Protein AF-A0A835QRP7-F1 (afdb_monomer_lite)

Structure (mmCIF, N/CA/C/O backbone):
data_AF-A0A835QRP7-F1
#
_entry.id   AF-A0A835QRP7-F1
#
loop_
_atom_site.group_PDB
_atom_site.id
_atom_site.type_symbol
_atom_site.label_atom_id
_atom_site.label_alt_id
_atom_site.label_comp_id
_atom_site.label_asym_id
_atom_site.label_entity_id
_atom_site.label_seq_id
_atom_site.pdbx_PDB_ins_code
_atom_site.Cartn_x
_atom_site.Cartn_y
_atom_site.Cartn_z
_atom_site.occupancy
_atom_site.B_iso_or_equiv
_atom_site.auth_seq_id
_atom_site.auth_comp_id
_atom_site.auth_asym_id
_atom_site.auth_atom_id
_atom_site.pdbx_PDB_model_num
ATOM 1 N N . MET A 1 1 ? 58.393 -6.989 13.159 1.00 40.25 1 MET A N 1
ATOM 2 C CA . MET A 1 1 ? 57.525 -6.536 12.048 1.00 40.25 1 MET A CA 1
ATOM 3 C C . MET A 1 1 ? 56.118 -7.072 12.282 1.00 40.25 1 MET A C 1
ATOM 5 O O . MET A 1 1 ? 55.754 -8.119 11.762 1.00 40.25 1 MET A O 1
ATOM 9 N N . THR A 1 2 ? 55.361 -6.419 13.159 1.00 35.41 2 THR A N 1
ATOM 10 C CA . THR A 1 2 ? 54.014 -6.829 13.575 1.00 35.41 2 THR A CA 1
ATOM 11 C C . THR A 1 2 ? 52.979 -6.060 12.757 1.00 35.41 2 THR A C 1
ATOM 13 O O . THR A 1 2 ? 52.997 -4.834 12.699 1.00 35.41 2 THR A O 1
ATOM 16 N N . LYS A 1 3 ? 52.132 -6.803 12.041 1.00 42.06 3 LYS A N 1
ATOM 17 C CA . LYS A 1 3 ? 51.133 -6.281 11.104 1.00 42.06 3 LYS A CA 1
ATOM 18 C C . LYS A 1 3 ? 49.988 -5.622 11.878 1.00 42.06 3 LYS A C 1
ATOM 20 O O . LYS A 1 3 ? 49.368 -6.258 12.725 1.00 42.06 3 LYS A O 1
ATOM 25 N N . VAL A 1 4 ? 49.720 -4.356 11.572 1.00 45.53 4 VAL A N 1
ATOM 26 C CA . VAL A 1 4 ? 48.582 -3.582 12.079 1.00 45.53 4 VAL A CA 1
ATOM 27 C C . VAL A 1 4 ? 47.305 -4.101 11.409 1.00 45.53 4 VAL A C 1
ATOM 29 O O . VAL A 1 4 ? 47.135 -3.950 10.202 1.00 45.53 4 VAL A O 1
ATOM 32 N N . PHE A 1 5 ? 46.407 -4.717 12.178 1.00 46.31 5 PHE A N 1
ATOM 33 C CA . PHE A 1 5 ? 45.041 -5.002 11.736 1.00 46.31 5 PHE A CA 1
ATOM 34 C C . PHE A 1 5 ? 44.168 -3.777 12.030 1.00 46.31 5 PHE A C 1
ATOM 36 O O . PHE A 1 5 ? 43.706 -3.589 13.152 1.00 46.31 5 PHE A O 1
ATOM 43 N N . LEU A 1 6 ? 43.954 -2.924 11.026 1.00 44.50 6 LEU A N 1
ATOM 44 C CA . LEU A 1 6 ? 42.917 -1.893 11.074 1.00 44.50 6 LEU A CA 1
ATOM 45 C C . LEU A 1 6 ? 41.579 -2.533 10.681 1.00 44.50 6 LEU A C 1
ATOM 47 O O . LEU A 1 6 ? 41.305 -2.766 9.505 1.00 44.50 6 LEU A O 1
ATOM 51 N N . LEU A 1 7 ? 40.754 -2.837 11.683 1.00 43.31 7 LEU A N 1
ATOM 52 C CA . LEU A 1 7 ? 39.342 -3.172 11.512 1.00 43.31 7 LEU A CA 1
ATOM 53 C C . LEU A 1 7 ? 38.589 -1.919 11.044 1.00 43.31 7 LEU A C 1
ATOM 55 O O . LEU A 1 7 ? 38.228 -1.058 11.843 1.00 43.31 7 LEU A O 1
ATOM 59 N N . ALA A 1 8 ? 38.352 -1.815 9.739 1.00 50.22 8 ALA A N 1
ATOM 60 C CA . ALA A 1 8 ? 37.423 -0.843 9.183 1.00 50.22 8 ALA A CA 1
ATOM 61 C C . ALA A 1 8 ? 35.983 -1.305 9.470 1.00 50.22 8 ALA A C 1
ATOM 63 O O . ALA A 1 8 ? 35.422 -2.122 8.743 1.00 50.22 8 ALA A O 1
ATOM 64 N N . PHE A 1 9 ? 35.379 -0.792 10.544 1.00 51.28 9 PHE A N 1
ATOM 65 C CA . PHE A 1 9 ? 33.935 -0.889 10.767 1.00 51.28 9 PHE A CA 1
ATOM 66 C C . PHE A 1 9 ? 33.222 0.034 9.769 1.00 51.28 9 PHE A C 1
ATOM 68 O O . PHE A 1 9 ? 32.980 1.210 10.032 1.00 51.28 9 PHE A O 1
ATOM 75 N N . PHE A 1 10 ? 32.909 -0.495 8.588 1.00 50.53 10 PHE A N 1
ATOM 76 C CA . PHE A 1 10 ? 32.016 0.163 7.641 1.00 50.53 10 PHE A CA 1
ATOM 77 C C . PHE A 1 10 ? 30.582 -0.010 8.164 1.00 50.53 10 PHE A C 1
ATOM 79 O O . PHE A 1 10 ? 29.939 -1.032 7.928 1.00 50.53 10 PHE A O 1
ATOM 86 N N . LEU A 1 11 ? 30.091 0.960 8.941 1.00 49.03 11 LEU A N 1
ATOM 87 C CA . LEU A 1 11 ? 28.676 1.034 9.304 1.00 49.03 11 LEU A CA 1
ATOM 88 C C . LEU A 1 11 ? 27.874 1.309 8.028 1.00 49.03 11 LEU A C 1
ATOM 90 O O . LEU A 1 11 ? 27.718 2.450 7.598 1.00 49.03 11 LEU A O 1
ATOM 94 N N . LEU A 1 12 ? 27.384 0.236 7.408 1.00 46.72 12 LEU A N 1
ATOM 95 C CA . LEU A 1 12 ? 26.395 0.297 6.344 1.00 46.72 12 LEU A CA 1
ATOM 96 C C . LEU A 1 12 ? 25.092 0.823 6.966 1.00 46.72 12 LEU A C 1
ATOM 98 O O . LEU A 1 12 ? 24.262 0.057 7.453 1.00 46.72 12 LEU A O 1
ATOM 102 N N . PHE A 1 13 ? 24.907 2.143 6.979 1.00 48.72 13 PHE A N 1
ATOM 103 C CA . PHE A 1 13 ? 23.588 2.736 7.179 1.00 48.72 13 PHE A CA 1
ATOM 104 C C . PHE A 1 13 ? 22.767 2.424 5.923 1.00 48.72 13 PHE A C 1
ATOM 106 O O . PHE A 1 13 ? 22.643 3.229 5.001 1.00 48.72 13 PHE A O 1
ATOM 113 N N . VAL A 1 14 ? 22.235 1.201 5.849 1.00 49.66 14 VAL A N 1
ATOM 114 C CA . VAL A 1 14 ? 21.096 0.928 4.980 1.00 49.66 14 VAL A CA 1
ATOM 115 C C . VAL A 1 14 ? 19.993 1.815 5.526 1.00 49.66 14 VAL A C 1
ATOM 117 O O . VAL A 1 14 ? 19.495 1.571 6.622 1.00 49.66 14 VAL A O 1
ATOM 120 N N . ALA A 1 15 ? 19.647 2.873 4.795 1.00 46.75 15 ALA A N 1
ATOM 121 C CA . ALA A 1 15 ? 18.407 3.590 5.019 1.00 46.75 15 ALA A CA 1
ATOM 122 C C . ALA A 1 15 ? 17.277 2.583 4.790 1.00 46.75 15 ALA A C 1
ATOM 124 O O . ALA A 1 15 ? 16.808 2.379 3.669 1.00 46.75 15 ALA A O 1
ATOM 125 N N . THR A 1 16 ? 16.897 1.865 5.843 1.00 48.03 16 THR A N 1
ATOM 126 C CA . THR A 1 16 ? 15.678 1.084 5.838 1.00 48.03 16 THR 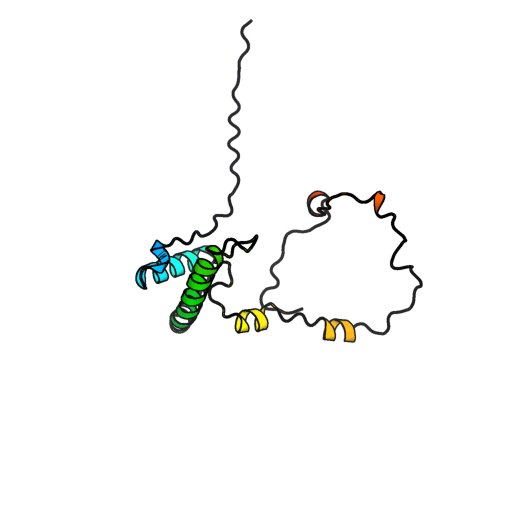A CA 1
ATOM 127 C C . THR A 1 16 ? 14.574 2.113 5.669 1.00 48.03 16 THR A C 1
ATOM 129 O O . THR A 1 16 ? 14.403 3.010 6.491 1.00 48.03 16 THR A O 1
ATOM 132 N N . ALA A 1 17 ? 13.867 2.062 4.540 1.00 54.06 17 ALA A N 1
ATOM 133 C CA . ALA A 1 17 ? 12.604 2.765 4.433 1.00 54.06 17 ALA A CA 1
ATOM 134 C C . ALA A 1 17 ? 11.735 2.206 5.562 1.00 54.06 17 ALA A C 1
ATOM 136 O O . ALA A 1 17 ? 11.300 1.057 5.474 1.00 54.06 17 ALA A O 1
ATOM 137 N N . SER A 1 18 ? 11.600 2.965 6.652 1.00 60.72 18 SER A N 1
ATOM 138 C CA . SER A 1 18 ? 10.930 2.532 7.871 1.00 60.72 18 SER A CA 1
ATOM 139 C C . SER A 1 18 ? 9.511 2.129 7.513 1.00 60.72 18 SER A C 1
ATOM 141 O O . SER A 1 18 ? 8.665 2.977 7.266 1.00 60.72 18 SER A O 1
ATOM 143 N N . ALA A 1 19 ? 9.243 0.833 7.392 1.00 69.44 19 ALA A N 1
ATOM 144 C CA . ALA A 1 19 ? 7.895 0.372 7.134 1.00 69.44 19 ALA A CA 1
ATOM 145 C C . ALA A 1 19 ? 7.092 0.574 8.419 1.00 69.44 19 ALA A C 1
ATOM 147 O O . ALA A 1 19 ? 7.526 0.167 9.494 1.00 69.44 19 ALA A O 1
ATOM 148 N N . LEU A 1 20 ? 5.923 1.204 8.319 1.00 85.00 20 LEU A N 1
ATOM 149 C CA . LEU A 1 20 ? 5.015 1.274 9.453 1.00 85.00 20 LEU A CA 1
ATOM 150 C C . LEU A 1 20 ? 4.551 -0.142 9.811 1.00 85.00 20 LEU A C 1
ATOM 152 O O . LEU A 1 20 ? 3.803 -0.765 9.053 1.00 85.00 20 LEU A O 1
ATOM 156 N N . GLU A 1 21 ? 5.009 -0.640 10.956 1.00 87.50 21 GLU A N 1
ATOM 157 C CA . GLU A 1 21 ? 4.595 -1.935 11.479 1.00 87.50 21 GLU A CA 1
ATOM 158 C C . GLU A 1 21 ? 3.254 -1.825 12.210 1.00 87.50 21 GLU A C 1
ATOM 160 O O . GLU A 1 21 ? 3.037 -0.943 13.052 1.00 87.50 21 GLU A O 1
ATOM 165 N N . MET A 1 22 ? 2.359 -2.745 11.853 1.00 93.25 22 MET A N 1
ATOM 166 C CA . MET A 1 22 ? 1.079 -2.980 12.508 1.00 93.25 22 MET A CA 1
ATOM 167 C C . MET A 1 22 ? 1.193 -4.258 13.332 1.00 93.25 22 MET A C 1
ATOM 169 O O . MET A 1 22 ? 1.573 -5.304 12.804 1.00 93.25 22 MET A O 1
ATOM 173 N N . THR A 1 23 ? 0.840 -4.165 14.606 1.00 92.62 23 THR A N 1
ATOM 174 C CA . THR A 1 23 ? 0.872 -5.276 15.561 1.00 92.62 23 THR A CA 1
ATOM 175 C C . THR A 1 23 ? -0.543 -5.722 15.925 1.00 92.62 23 THR A C 1
ATOM 177 O O . THR A 1 23 ? -1.504 -4.996 15.685 1.00 92.62 23 THR A O 1
ATOM 180 N N . GLU A 1 24 ? -0.690 -6.901 16.531 1.00 93.06 24 GLU A N 1
ATOM 181 C CA . GLU A 1 24 ? -1.990 -7.363 17.050 1.00 93.06 24 GLU A CA 1
ATOM 182 C C . GLU A 1 24 ? -2.574 -6.395 18.084 1.00 93.06 24 GLU A C 1
ATOM 184 O O . GLU A 1 24 ? -3.757 -6.070 18.009 1.00 93.06 24 GLU A O 1
ATOM 189 N N . LYS A 1 25 ? -1.717 -5.829 18.945 1.00 94.62 25 LYS A N 1
ATOM 190 C CA . LYS A 1 25 ? -2.090 -4.816 19.943 1.00 94.62 25 LYS A CA 1
ATOM 191 C C . LYS A 1 25 ? -2.739 -3.582 19.332 1.00 94.62 25 LYS A C 1
ATOM 193 O O . LYS A 1 25 ? -3.583 -2.953 19.955 1.00 94.62 25 LYS A O 1
ATOM 198 N N . ASP A 1 26 ? -2.364 -3.228 18.104 1.00 96.25 26 ASP A N 1
ATOM 199 C CA . ASP A 1 26 ? -2.970 -2.088 17.425 1.00 96.25 26 ASP A CA 1
ATOM 200 C C . ASP A 1 26 ? -4.448 -2.327 17.089 1.00 96.25 26 ASP A C 1
ATOM 202 O O . ASP A 1 26 ? -5.187 -1.358 16.950 1.00 96.25 26 ASP A O 1
ATOM 206 N N . LEU A 1 27 ? -4.894 -3.583 16.981 1.00 96.19 27 LEU A N 1
ATOM 207 C CA . LEU A 1 27 ? -6.239 -3.967 16.536 1.00 96.19 27 LEU A CA 1
ATOM 208 C C . LEU A 1 27 ? -7.208 -4.312 17.681 1.00 96.19 27 LEU A C 1
ATOM 210 O O . LEU A 1 27 ? -8.387 -4.571 17.404 1.00 96.19 27 LEU A O 1
ATOM 214 N N . GLU A 1 28 ? -6.715 -4.331 18.925 1.00 95.12 28 GLU A N 1
ATOM 215 C CA . GLU A 1 28 ? -7.442 -4.764 20.127 1.00 95.12 28 GLU A CA 1
ATOM 216 C C . GLU A 1 28 ? -8.569 -3.803 20.516 1.00 95.12 28 GLU A C 1
ATOM 218 O O . GLU A 1 28 ? -9.679 -4.243 20.813 1.00 95.12 28 GLU A O 1
ATOM 223 N N . THR A 1 29 ? -8.311 -2.494 20.492 1.00 97.31 29 THR A N 1
ATOM 224 C CA . THR A 1 29 ? -9.275 -1.472 20.916 1.00 97.31 29 THR A CA 1
ATOM 225 C C . THR A 1 29 ? -9.455 -0.393 19.855 1.00 97.31 29 THR A C 1
ATOM 227 O O . THR A 1 29 ? -8.676 -0.259 18.908 1.00 97.31 29 THR A O 1
ATOM 230 N N . GLU A 1 30 ? -10.517 0.403 19.985 1.00 95.69 30 GLU A N 1
ATOM 231 C CA . GLU A 1 30 ? -10.717 1.541 19.087 1.00 95.69 30 GLU A CA 1
ATOM 232 C C . GLU A 1 30 ? -9.630 2.615 19.286 1.00 95.69 30 GLU A C 1
ATOM 234 O O . GLU A 1 30 ? -9.135 3.176 18.307 1.00 95.69 30 GLU A O 1
ATOM 239 N N . ASP A 1 31 ? -9.171 2.819 20.524 1.00 96.88 31 ASP A N 1
ATOM 240 C CA . ASP A 1 31 ? -8.104 3.768 20.859 1.00 96.88 31 ASP A CA 1
ATOM 241 C C . ASP A 1 31 ? -6.731 3.342 20.314 1.00 96.88 31 ASP A C 1
ATOM 243 O O . ASP A 1 31 ? -5.951 4.183 19.839 1.00 96.88 31 ASP A O 1
ATOM 247 N N . SER A 1 32 ? -6.425 2.038 20.336 1.00 97.25 32 SER A N 1
ATOM 248 C CA . SER A 1 32 ? -5.200 1.503 19.732 1.00 97.25 32 SER A CA 1
ATOM 249 C C . SER A 1 32 ? -5.236 1.650 18.210 1.00 97.25 32 SER A C 1
ATOM 251 O O . SER A 1 32 ? -4.272 2.143 17.617 1.00 97.25 32 SER A O 1
ATOM 253 N N . LEU A 1 33 ? -6.379 1.348 17.581 1.00 97.00 33 LEU A N 1
ATOM 254 C CA . LEU A 1 33 ? -6.593 1.530 16.142 1.00 97.00 33 LEU A CA 1
ATOM 255 C C . LEU A 1 33 ? -6.475 2.997 15.734 1.00 97.00 33 LEU A C 1
ATOM 257 O O . LEU A 1 33 ? -5.862 3.322 14.714 1.00 97.00 33 LEU A O 1
ATOM 261 N N . TRP A 1 34 ? -7.028 3.902 16.538 1.00 96.00 34 TRP A N 1
ATOM 262 C CA . TRP A 1 34 ? -6.899 5.337 16.321 1.00 96.00 34 TRP A CA 1
ATOM 263 C C . TRP A 1 34 ? -5.442 5.796 16.436 1.00 96.00 34 TRP A C 1
ATOM 265 O O . TRP A 1 34 ? -4.966 6.618 15.648 1.00 96.00 34 TRP A O 1
ATOM 275 N N . SER A 1 35 ? -4.690 5.232 17.380 1.00 96.31 35 SER A N 1
ATOM 276 C CA . SER A 1 35 ? -3.260 5.505 17.532 1.00 96.31 35 SER A CA 1
ATOM 277 C C . SER A 1 35 ? -2.447 4.996 16.339 1.00 96.31 35 SER A C 1
ATOM 279 O O . SER A 1 35 ? -1.606 5.736 15.820 1.00 96.31 35 SER A O 1
ATOM 281 N N . LEU A 1 36 ? -2.747 3.797 15.831 1.00 96.81 36 LEU A N 1
ATOM 282 C CA . LEU A 1 36 ? -2.196 3.277 14.577 1.00 96.81 36 LEU A CA 1
ATOM 283 C C . LEU A 1 36 ? -2.527 4.197 13.393 1.00 96.81 36 LEU A C 1
ATOM 285 O O . LEU A 1 36 ? -1.637 4.524 12.608 1.00 96.81 36 LEU A O 1
ATOM 289 N N . TYR A 1 37 ? -3.769 4.672 13.288 1.00 95.75 37 TYR A N 1
ATOM 290 C CA . TYR A 1 37 ? -4.186 5.594 12.232 1.00 95.75 37 TYR A CA 1
ATOM 291 C C . TYR A 1 37 ? -3.417 6.920 12.286 1.00 95.75 37 TYR A C 1
ATOM 293 O O . TYR A 1 37 ? -2.938 7.401 11.258 1.00 95.75 37 TYR A O 1
ATOM 301 N N . LYS A 1 38 ? -3.206 7.493 13.479 1.00 94.12 38 LYS A N 1
ATOM 302 C CA . LYS A 1 38 ? -2.367 8.693 13.654 1.00 94.12 38 LYS A CA 1
ATOM 303 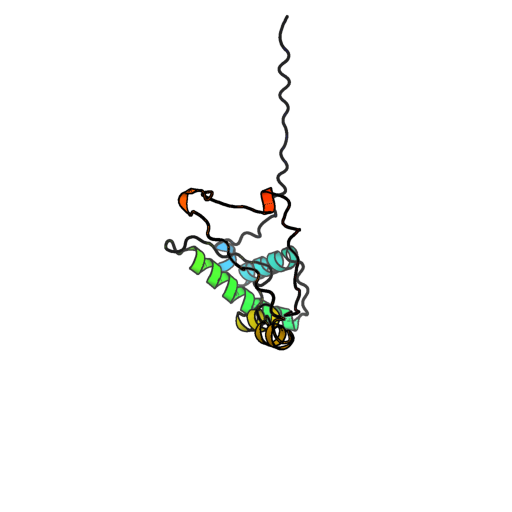C C . LYS A 1 38 ? -0.922 8.451 13.206 1.00 94.12 38 LYS A C 1
ATOM 305 O O . LYS A 1 38 ? -0.380 9.278 12.469 1.00 94.12 38 LYS A O 1
ATOM 310 N N . ARG A 1 39 ? -0.318 7.315 13.589 1.00 95.06 39 ARG A N 1
ATOM 311 C CA . ARG A 1 39 ? 1.031 6.926 13.130 1.00 95.06 39 ARG A CA 1
ATOM 312 C C . ARG A 1 39 ? 1.077 6.798 11.607 1.00 95.06 39 ARG A C 1
ATOM 314 O O . ARG A 1 39 ? 1.968 7.357 10.975 1.00 95.06 39 ARG A O 1
ATOM 321 N N . TRP A 1 40 ? 0.087 6.131 11.016 1.00 95.81 40 TRP A N 1
ATOM 322 C CA . TRP A 1 40 ? -0.025 5.952 9.568 1.00 95.81 40 TRP A CA 1
ATOM 323 C C . TRP A 1 40 ? -0.142 7.282 8.821 1.00 95.81 40 TRP A C 1
ATOM 325 O O . TRP A 1 40 ? 0.595 7.513 7.863 1.00 95.81 40 TRP A O 1
ATOM 335 N N . ARG A 1 41 ? -0.993 8.196 9.295 1.00 92.94 41 ARG A N 1
ATOM 336 C CA . ARG A 1 41 ? -1.147 9.525 8.692 1.00 92.94 41 ARG A CA 1
ATOM 337 C C . ARG A 1 41 ? 0.133 10.345 8.752 1.00 92.94 41 ARG A C 1
ATOM 339 O O . ARG A 1 41 ? 0.451 11.023 7.781 1.00 92.94 41 ARG A O 1
ATOM 346 N N . SER A 1 42 ? 0.855 10.278 9.870 1.00 92.56 42 SER A N 1
ATOM 347 C CA . SER A 1 42 ? 2.146 10.955 10.006 1.00 92.56 42 SER A CA 1
ATOM 348 C C . SER A 1 42 ? 3.195 10.353 9.075 1.00 92.56 42 SER A C 1
ATOM 350 O O . SER A 1 42 ? 3.953 11.095 8.465 1.00 92.56 42 SER A O 1
ATOM 352 N N . HIS A 1 43 ? 3.224 9.026 8.945 1.00 92.62 43 HIS A N 1
ATOM 353 C CA . HIS A 1 43 ? 4.178 8.317 8.097 1.00 92.62 43 HIS A CA 1
ATOM 354 C C . HIS A 1 43 ? 3.968 8.593 6.597 1.00 92.62 43 HIS A C 1
ATOM 356 O O . HIS A 1 43 ? 4.933 8.718 5.851 1.00 92.62 43 HIS A O 1
ATOM 362 N N . HIS A 1 44 ? 2.714 8.690 6.143 1.00 90.62 44 HIS A N 1
ATOM 363 C CA . HIS A 1 44 ? 2.375 8.931 4.730 1.00 90.62 44 HIS A CA 1
ATOM 364 C C . HIS A 1 44 ? 2.016 10.393 4.418 1.00 90.62 44 HIS A C 1
ATOM 366 O O . HIS A 1 44 ? 1.533 10.679 3.325 1.00 90.62 44 HIS A O 1
ATOM 372 N N . THR A 1 45 ? 2.229 11.316 5.362 1.00 89.50 45 THR A N 1
ATOM 373 C CA . THR A 1 45 ? 1.954 12.761 5.216 1.00 89.50 45 THR A CA 1
ATOM 374 C C . THR A 1 45 ? 0.510 13.060 4.772 1.00 89.50 45 THR A C 1
ATOM 376 O O . THR A 1 45 ? 0.248 13.886 3.899 1.00 89.50 45 THR A O 1
ATOM 379 N N . VAL A 1 46 ? -0.465 12.373 5.375 1.00 84.38 46 VAL A N 1
ATOM 380 C CA . VAL A 1 46 ? -1.889 12.467 5.011 1.00 84.38 46 VAL A CA 1
ATOM 381 C C . VAL A 1 46 ? -2.606 13.539 5.845 1.00 84.38 46 VAL A C 1
ATOM 383 O O . VAL A 1 46 ? -2.948 13.333 7.021 1.00 84.38 46 VAL A O 1
ATOM 386 N N . SER A 1 47 ? -2.894 14.686 5.220 1.00 80.62 47 SER A N 1
ATOM 387 C CA . SER A 1 47 ? -3.724 15.759 5.791 1.00 80.62 47 SER A CA 1
ATOM 388 C C . SER A 1 47 ? -5.188 15.625 5.357 1.00 80.62 47 SER A C 1
ATOM 390 O O . SER A 1 47 ? -5.461 15.355 4.190 1.00 80.62 47 SER A O 1
ATOM 392 N N . ARG A 1 48 ? -6.128 15.768 6.302 1.00 80.06 48 ARG A N 1
ATOM 393 C CA . ARG A 1 48 ? -7.585 15.637 6.102 1.00 80.06 48 ARG A CA 1
ATOM 394 C C . ARG A 1 48 ? -8.324 16.575 7.062 1.00 80.06 48 ARG A C 1
ATOM 396 O O . ARG A 1 48 ? -7.850 16.762 8.189 1.00 80.06 48 ARG A O 1
ATOM 403 N N . ASP A 1 49 ? -9.491 17.064 6.657 1.00 79.25 49 ASP A N 1
ATOM 404 C CA . ASP A 1 49 ? -10.400 17.857 7.498 1.00 79.25 49 ASP A CA 1
ATOM 405 C C . ASP A 1 49 ? -11.079 17.003 8.579 1.00 79.25 49 ASP A C 1
ATOM 407 O O . ASP A 1 49 ? -11.088 15.775 8.492 1.00 79.25 49 ASP A O 1
ATOM 411 N N . LEU A 1 50 ? -11.612 17.630 9.636 1.00 73.62 50 LEU A N 1
ATOM 412 C CA . LEU A 1 50 ? -12.154 16.915 10.804 1.00 73.62 50 LEU A CA 1
ATOM 413 C C . LEU A 1 50 ? -13.281 15.936 10.442 1.00 73.62 50 LEU A C 1
ATOM 4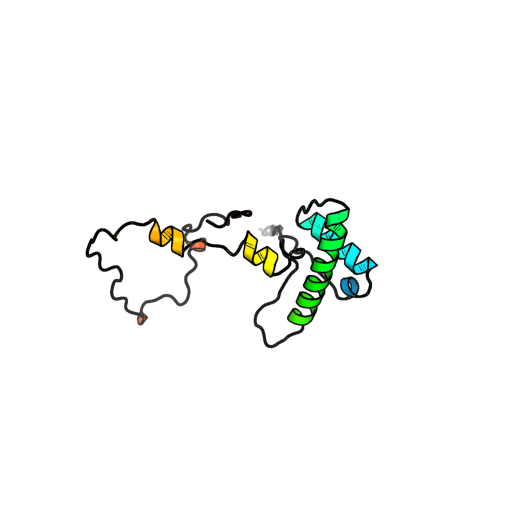15 O O . LEU A 1 50 ? -13.211 14.777 10.850 1.00 73.62 50 LEU A O 1
ATOM 419 N N . ASP A 1 51 ? -14.240 16.352 9.618 1.00 76.06 51 ASP A N 1
ATOM 420 C CA . ASP A 1 51 ? -15.369 15.499 9.218 1.00 76.06 51 ASP A CA 1
ATOM 421 C C . ASP A 1 51 ? -14.937 14.347 8.296 1.00 76.06 51 ASP A C 1
ATOM 423 O O . ASP A 1 51 ? -15.438 13.222 8.389 1.00 76.06 51 ASP A O 1
ATOM 427 N N . GLU A 1 52 ? -13.941 14.589 7.440 1.00 84.56 52 GLU A N 1
ATOM 428 C CA . GLU A 1 52 ? -13.330 13.555 6.602 1.00 84.56 52 GLU A CA 1
ATOM 429 C C . GLU A 1 52 ? -12.554 12.534 7.446 1.00 84.56 52 GLU A C 1
ATOM 431 O O . GLU A 1 52 ? -12.543 11.346 7.118 1.00 84.56 52 GLU A O 1
ATOM 436 N N . LYS A 1 53 ? -11.932 12.948 8.563 1.00 83.25 53 LYS A N 1
ATOM 437 C CA . LYS A 1 53 ? -11.117 12.045 9.396 1.00 83.25 53 LYS A CA 1
ATOM 438 C C . LYS A 1 53 ? -11.912 10.855 9.910 1.00 83.25 53 LYS A C 1
ATOM 440 O O . LYS A 1 53 ? -11.368 9.755 9.870 1.00 83.25 53 LYS A O 1
ATOM 445 N N . GLN A 1 54 ? -13.149 11.050 10.369 1.00 87.44 54 GLN A N 1
ATOM 446 C CA . GLN A 1 54 ? -13.938 9.951 10.932 1.00 87.44 54 GLN A CA 1
ATOM 447 C C . GLN A 1 54 ? -14.337 8.937 9.854 1.00 87.44 54 GLN A C 1
ATOM 449 O O . GLN A 1 54 ? -14.189 7.730 10.048 1.00 87.44 54 GLN A O 1
ATOM 454 N N . LYS A 1 55 ? -14.776 9.416 8.682 1.00 90.81 55 LYS A N 1
ATOM 455 C CA . LYS A 1 55 ? -15.105 8.548 7.538 1.00 90.81 55 LYS A CA 1
ATOM 456 C C . LYS A 1 55 ? -13.884 7.747 7.085 1.00 90.81 55 LYS A C 1
ATOM 458 O O . LYS A 1 55 ? -13.958 6.528 6.945 1.00 90.81 55 LYS A O 1
ATOM 463 N N . ARG A 1 56 ? -12.743 8.422 6.919 1.00 95.00 56 ARG A N 1
ATOM 464 C CA . ARG A 1 56 ? -11.466 7.807 6.523 1.00 95.00 56 ARG A CA 1
ATOM 465 C C . ARG A 1 56 ? -10.951 6.822 7.564 1.00 95.00 56 ARG A C 1
ATOM 467 O O . ARG A 1 56 ? -10.407 5.785 7.199 1.00 95.00 56 ARG A O 1
ATOM 474 N N . PHE A 1 57 ? -11.170 7.102 8.846 1.00 95.69 57 PHE A N 1
ATOM 475 C CA . PHE A 1 57 ? -10.815 6.184 9.919 1.00 95.69 57 PHE A CA 1
ATOM 476 C C . PHE A 1 57 ? -11.615 4.884 9.857 1.00 95.69 57 PHE A C 1
ATOM 478 O O . PHE A 1 57 ? -11.024 3.823 10.010 1.00 95.69 57 PHE A O 1
ATOM 485 N N . ASN A 1 58 ? -12.917 4.930 9.561 1.00 95.69 58 ASN A N 1
ATOM 486 C CA . ASN A 1 58 ? -13.710 3.708 9.395 1.00 95.69 58 ASN A CA 1
ATOM 487 C C . ASN A 1 58 ? -13.165 2.829 8.258 1.00 95.69 58 ASN A C 1
ATOM 489 O O . ASN A 1 58 ? -12.895 1.652 8.474 1.00 95.69 58 ASN A O 1
ATOM 493 N N . VAL A 1 59 ? -12.882 3.423 7.096 1.00 97.25 59 VAL A N 1
ATOM 494 C CA . VAL A 1 59 ? -12.264 2.709 5.964 1.00 97.25 59 VAL A CA 1
ATOM 495 C C . VAL A 1 59 ? -10.889 2.144 6.338 1.00 97.25 59 VAL A C 1
ATOM 497 O O . VAL A 1 59 ? -10.559 1.006 6.007 1.00 97.25 59 VAL A O 1
ATOM 500 N N . PHE A 1 60 ? -10.086 2.923 7.064 1.00 97.38 60 PHE A N 1
ATOM 501 C CA . PHE A 1 60 ? -8.785 2.485 7.554 1.00 97.38 60 PHE A CA 1
ATOM 502 C C . PHE A 1 60 ? -8.888 1.293 8.512 1.00 97.38 60 PHE A C 1
ATOM 504 O O . PHE A 1 60 ? -8.101 0.356 8.383 1.00 97.38 60 PHE A O 1
ATOM 511 N N . LYS A 1 61 ? -9.857 1.293 9.441 1.00 97.38 61 LYS A N 1
ATOM 512 C CA . LYS A 1 61 ? -10.114 0.166 10.353 1.00 97.38 61 LYS A CA 1
ATOM 513 C C . LYS A 1 61 ? -10.396 -1.111 9.563 1.00 97.38 61 LYS A C 1
ATOM 515 O O . LYS A 1 61 ? -9.766 -2.137 9.825 1.00 97.38 61 LYS A O 1
ATOM 520 N N . ASP A 1 62 ? -11.285 -1.029 8.577 1.00 97.56 62 ASP A N 1
ATOM 521 C CA . ASP A 1 62 ? -11.663 -2.173 7.744 1.00 97.56 62 ASP A CA 1
ATOM 522 C C . ASP A 1 62 ? -10.456 -2.721 6.972 1.00 97.56 62 ASP A C 1
ATOM 524 O O . ASP A 1 62 ? -10.180 -3.923 7.000 1.00 97.56 62 ASP A O 1
ATOM 528 N N . ASN A 1 63 ? -9.665 -1.836 6.361 1.00 98.12 63 ASN A N 1
ATOM 529 C CA . ASN A 1 63 ? -8.449 -2.216 5.647 1.00 98.12 63 ASN A CA 1
ATOM 530 C C . ASN A 1 63 ? -7.378 -2.813 6.577 1.00 98.12 63 ASN A C 1
ATOM 532 O O . ASN A 1 63 ? -6.731 -3.793 6.208 1.00 98.12 63 ASN A O 1
ATOM 536 N N . ALA A 1 64 ? -7.187 -2.268 7.782 1.00 97.69 64 ALA A N 1
ATOM 537 C CA . ALA A 1 64 ? -6.226 -2.784 8.757 1.00 97.69 64 ALA A CA 1
ATOM 538 C C . ALA A 1 64 ? -6.591 -4.204 9.215 1.00 97.69 64 ALA A C 1
ATOM 540 O O . ALA A 1 64 ? -5.736 -5.094 9.210 1.00 97.69 64 ALA A O 1
ATOM 541 N N . ARG A 1 65 ? -7.872 -4.446 9.525 1.00 97.38 65 ARG A N 1
ATOM 542 C CA . ARG A 1 65 ? -8.370 -5.786 9.870 1.00 97.38 65 ARG A CA 1
ATOM 543 C C . ARG A 1 65 ? -8.246 -6.752 8.693 1.00 97.38 65 ARG A C 1
ATOM 545 O O . ARG A 1 65 ? -7.744 -7.857 8.875 1.00 97.38 65 ARG A O 1
ATOM 552 N N . TYR A 1 66 ? -8.607 -6.323 7.482 1.00 97.50 66 TYR A N 1
ATOM 553 C CA . TYR A 1 66 ? -8.439 -7.133 6.274 1.00 97.50 66 TYR A CA 1
ATOM 554 C C . TYR A 1 66 ? -6.979 -7.550 6.053 1.00 97.50 66 TYR A C 1
ATOM 556 O O . TYR A 1 66 ? -6.700 -8.722 5.813 1.00 97.50 66 TYR A O 1
ATOM 564 N N . ILE A 1 67 ? -6.034 -6.613 6.176 1.00 96.94 67 ILE A N 1
ATOM 565 C CA . ILE A 1 67 ? -4.597 -6.892 6.042 1.00 96.94 67 ILE A CA 1
ATOM 566 C C . ILE A 1 67 ? -4.133 -7.894 7.100 1.00 96.94 67 ILE A C 1
ATOM 568 O O . ILE A 1 67 ? -3.368 -8.805 6.783 1.00 96.94 67 ILE A O 1
ATOM 572 N N . HIS A 1 68 ? -4.579 -7.728 8.344 1.00 95.88 68 HIS A N 1
ATOM 573 C CA . HIS A 1 68 ? -4.217 -8.619 9.438 1.00 95.88 68 HIS A CA 1
ATOM 574 C C . HIS A 1 68 ? -4.678 -10.055 9.182 1.00 95.88 68 HIS A C 1
ATOM 576 O O . HIS A 1 68 ? -3.855 -10.969 9.215 1.00 95.88 68 HIS A O 1
ATOM 582 N N . GLU A 1 69 ? -5.954 -10.246 8.845 1.00 95.94 69 GLU A N 1
ATOM 583 C CA . GLU A 1 69 ? -6.504 -11.570 8.543 1.00 95.94 69 GLU A CA 1
ATOM 584 C C . GLU A 1 69 ? -5.884 -12.175 7.281 1.00 95.94 69 GLU A C 1
ATOM 586 O O . GLU A 1 69 ? -5.511 -13.349 7.267 1.00 95.94 69 GLU A O 1
ATOM 591 N N . PHE A 1 70 ? -5.678 -11.369 6.235 1.00 96.25 70 PHE A N 1
ATOM 592 C CA . PHE A 1 70 ? -5.020 -11.830 5.017 1.00 96.25 70 PHE A CA 1
ATOM 593 C C . PHE A 1 70 ? -3.606 -12.349 5.303 1.00 96.25 70 PHE A C 1
ATOM 595 O O . PHE A 1 70 ? -3.216 -13.384 4.776 1.00 96.25 70 PHE A O 1
ATOM 602 N N . ASN A 1 71 ? -2.842 -11.676 6.163 1.00 95.12 71 ASN A N 1
ATOM 603 C CA . ASN A 1 71 ? -1.459 -12.049 6.461 1.00 95.12 71 ASN A CA 1
ATOM 604 C C . ASN A 1 71 ? -1.313 -13.281 7.373 1.00 95.12 71 ASN A C 1
ATOM 606 O O . ASN A 1 71 ? -0.202 -13.799 7.492 1.00 95.12 71 ASN A O 1
ATOM 610 N N . LYS A 1 72 ? -2.395 -13.765 8.001 1.00 94.75 72 LYS A N 1
ATOM 611 C CA . LYS A 1 72 ? -2.406 -15.045 8.738 1.00 94.75 72 LYS A CA 1
ATOM 612 C C . LYS A 1 72 ? -2.424 -16.257 7.806 1.00 94.75 72 LYS A C 1
ATOM 614 O O . LYS A 1 72 ? -2.078 -17.367 8.215 1.00 94.75 72 LYS A O 1
ATOM 619 N N . ARG A 1 73 ? -2.831 -16.055 6.553 1.00 95.50 73 ARG A N 1
ATOM 620 C CA . ARG A 1 73 ? -2.897 -17.095 5.531 1.00 95.50 73 ARG A CA 1
ATOM 621 C C . ARG A 1 73 ? -1.503 -17.600 5.167 1.00 95.50 73 ARG A C 1
ATOM 623 O O . ARG A 1 73 ? -0.587 -16.814 4.943 1.00 95.50 73 ARG A O 1
ATOM 630 N N . LYS A 1 74 ? -1.354 -18.924 5.074 1.00 93.44 74 LYS A N 1
ATOM 631 C CA . LYS A 1 74 ? -0.100 -19.591 4.671 1.00 93.44 74 LYS A CA 1
ATOM 632 C C . LYS A 1 74 ? -0.087 -20.017 3.199 1.00 93.44 74 LYS A C 1
ATOM 634 O O . LYS A 1 74 ? 0.950 -20.440 2.705 1.00 93.44 74 LYS A O 1
ATOM 639 N N . ASP A 1 75 ? -1.221 -19.913 2.510 1.00 95.69 75 ASP A N 1
ATOM 640 C CA . ASP A 1 75 ? -1.423 -20.349 1.122 1.00 95.69 75 ASP A CA 1
ATOM 641 C C . ASP A 1 75 ? -1.075 -19.273 0.078 1.00 95.69 75 ASP A C 1
ATOM 643 O O . ASP A 1 75 ? -1.124 -19.529 -1.122 1.00 95.69 75 ASP A O 1
ATOM 647 N N . VAL A 1 76 ? -0.705 -18.068 0.520 1.00 94.88 76 VAL A N 1
ATOM 648 C CA . VAL A 1 76 ? -0.377 -16.933 -0.350 1.00 94.88 76 VAL A CA 1
ATOM 649 C C . VAL A 1 76 ? 1.108 -16.566 -0.232 1.00 94.88 76 VAL A C 1
ATOM 651 O O . VAL A 1 76 ? 1.606 -16.370 0.876 1.00 94.88 76 VAL A O 1
ATOM 654 N N . PRO A 1 77 ? 1.848 -16.417 -1.350 1.00 95.88 77 PRO A N 1
ATOM 655 C CA . PRO A 1 77 ? 3.287 -16.137 -1.323 1.00 95.88 77 PRO A CA 1
ATOM 656 C C . PRO A 1 77 ? 3.609 -14.647 -1.095 1.00 95.88 77 PRO A C 1
ATOM 658 O O . PRO A 1 77 ? 4.722 -14.202 -1.369 1.00 95.88 77 PRO A O 1
ATOM 661 N N . TYR A 1 78 ? 2.639 -13.846 -0.643 1.00 94.75 78 TYR A N 1
ATOM 662 C CA . TYR A 1 78 ? 2.802 -12.411 -0.424 1.00 94.75 78 TYR A CA 1
ATOM 663 C C . TYR A 1 78 ? 2.042 -11.937 0.812 1.00 94.75 78 TYR A C 1
ATOM 665 O O . TYR A 1 78 ? 1.085 -12.562 1.261 1.00 94.75 78 TYR A O 1
ATOM 673 N N . LYS A 1 79 ? 2.469 -10.785 1.334 1.00 94.75 79 LYS A N 1
ATOM 674 C CA . LYS A 1 79 ? 1.833 -10.101 2.459 1.00 94.75 79 LYS A CA 1
ATOM 675 C C . LYS A 1 79 ? 1.323 -8.735 2.030 1.00 94.75 79 LYS A C 1
ATOM 677 O O . LYS A 1 79 ? 1.919 -8.071 1.179 1.00 94.75 79 LYS A O 1
ATOM 682 N N . LEU A 1 80 ? 0.237 -8.302 2.649 1.00 95.19 80 LEU A N 1
ATOM 683 C CA . LEU A 1 80 ? -0.280 -6.946 2.534 1.00 95.19 80 LEU A CA 1
ATOM 684 C C . LEU A 1 80 ? 0.295 -6.056 3.640 1.00 95.19 80 LEU A C 1
ATOM 686 O O . LEU A 1 80 ? 0.744 -6.532 4.682 1.00 95.19 80 LEU A O 1
ATOM 690 N N . ARG A 1 81 ? 0.277 -4.742 3.412 1.00 94.50 81 ARG A N 1
ATOM 691 C CA . ARG A 1 81 ? 0.746 -3.730 4.368 1.00 94.50 81 ARG A CA 1
ATOM 692 C C . ARG A 1 81 ? -0.085 -2.458 4.267 1.00 94.50 81 ARG A C 1
ATOM 694 O O . ARG A 1 81 ? -0.651 -2.182 3.208 1.00 94.50 81 ARG A O 1
ATOM 701 N N . LEU A 1 82 ? -0.066 -1.648 5.324 1.00 96.12 82 LEU A N 1
ATOM 702 C CA . LEU A 1 82 ? -0.677 -0.316 5.362 1.00 96.12 82 LEU A CA 1
ATOM 703 C C . LEU A 1 82 ? 0.127 0.682 4.511 1.00 96.12 82 LEU A C 1
ATOM 705 O O . LEU A 1 82 ? 0.948 1.460 5.001 1.00 96.12 82 LEU A O 1
ATOM 709 N N . ASN A 1 83 ? -0.081 0.622 3.198 1.00 94.12 83 ASN A N 1
ATOM 710 C CA . ASN A 1 83 ? 0.523 1.538 2.232 1.00 94.12 83 ASN A CA 1
ATOM 711 C C . ASN A 1 83 ? -0.222 2.894 2.196 1.00 94.12 83 ASN A C 1
ATOM 713 O O . ASN A 1 83 ? -1.132 3.130 2.990 1.00 94.12 83 ASN A O 1
ATOM 717 N N . LYS A 1 84 ? 0.153 3.782 1.263 1.00 92.38 84 LYS A N 1
ATOM 718 C CA . LYS A 1 84 ? -0.432 5.130 1.117 1.00 92.38 84 LYS A CA 1
ATOM 719 C C . LYS A 1 84 ? -1.936 5.160 0.793 1.00 92.38 84 LYS A C 1
ATOM 721 O O . LYS A 1 84 ? -2.529 6.227 0.815 1.00 92.38 84 LYS A O 1
ATOM 726 N N . PHE A 1 85 ? -2.543 4.012 0.493 1.00 94.19 85 PHE A N 1
ATOM 727 C CA . PHE A 1 85 ? -3.955 3.869 0.129 1.00 94.19 85 PHE A CA 1
ATOM 728 C C . PHE A 1 85 ? -4.807 3.251 1.247 1.00 94.19 85 PHE A C 1
ATOM 730 O O . PHE A 1 85 ? -5.954 2.887 1.007 1.00 94.19 85 PHE A O 1
ATOM 737 N N . ALA A 1 86 ? -4.264 3.084 2.458 1.00 95.81 86 ALA A N 1
ATOM 738 C CA . ALA A 1 86 ? -4.955 2.370 3.530 1.00 95.81 86 ALA A CA 1
ATOM 739 C C . ALA A 1 86 ? -6.249 3.051 4.020 1.00 95.81 86 ALA A C 1
ATOM 741 O O . ALA A 1 86 ? -7.063 2.379 4.642 1.00 95.81 86 ALA A O 1
ATOM 742 N N . ASP A 1 87 ? -6.476 4.337 3.735 1.00 95.50 87 ASP A N 1
ATOM 743 C CA . ASP A 1 87 ? -7.717 5.065 4.056 1.00 95.50 87 ASP A CA 1
ATOM 744 C C . ASP A 1 87 ? -8.701 5.174 2.870 1.00 95.50 87 ASP A C 1
ATOM 746 O O . ASP A 1 87 ? -9.660 5.953 2.914 1.00 95.50 87 ASP A O 1
ATOM 750 N N . MET A 1 88 ? -8.462 4.411 1.798 1.00 95.00 88 MET A N 1
ATOM 751 C CA . MET A 1 88 ? -9.307 4.373 0.607 1.00 95.00 88 MET A CA 1
ATOM 752 C C . MET A 1 88 ? -10.059 3.052 0.500 1.00 95.00 88 MET A C 1
ATOM 754 O O . MET A 1 88 ? -9.511 1.970 0.724 1.00 95.00 88 MET A O 1
ATOM 758 N N . THR A 1 89 ? -11.318 3.134 0.086 1.00 95.56 89 THR A N 1
ATOM 759 C CA . THR A 1 89 ? -12.074 1.956 -0.335 1.00 95.56 89 THR A CA 1
ATOM 760 C C . THR A 1 89 ? -11.542 1.448 -1.675 1.00 95.56 89 THR A C 1
ATOM 762 O O . THR A 1 89 ? -10.936 2.188 -2.458 1.00 95.56 89 THR A O 1
ATOM 765 N N . ASN A 1 90 ? -11.810 0.180 -1.999 1.00 94.19 90 ASN A N 1
ATOM 766 C CA . ASN A 1 90 ? -11.414 -0.370 -3.297 1.00 94.19 90 ASN A CA 1
ATOM 767 C C . ASN A 1 90 ? -12.050 0.399 -4.472 1.00 94.19 90 ASN A C 1
ATOM 769 O O . ASN A 1 90 ? -11.398 0.615 -5.491 1.00 94.19 90 ASN A O 1
ATOM 773 N N . GLN A 1 91 ? -13.299 0.848 -4.316 1.00 92.62 91 GLN A N 1
ATOM 774 C CA . GLN A 1 91 ? -14.003 1.631 -5.332 1.00 92.62 91 GLN A CA 1
ATOM 775 C C . GLN A 1 91 ? -13.333 2.992 -5.561 1.00 92.62 91 GLN A C 1
ATOM 777 O O . GLN A 1 91 ? -13.042 3.336 -6.706 1.00 92.62 91 GLN A O 1
ATOM 782 N N . GLU A 1 92 ? -13.009 3.722 -4.489 1.00 91.62 92 GLU A N 1
ATOM 783 C CA . GLU A 1 92 ? -12.274 4.992 -4.577 1.00 91.62 92 GLU A CA 1
ATOM 784 C C . GLU A 1 92 ? -10.893 4.801 -5.211 1.00 91.62 92 GLU A C 1
ATOM 786 O O . GLU A 1 92 ? -10.506 5.560 -6.102 1.00 91.62 92 GLU A O 1
ATOM 791 N N . PHE A 1 93 ? -10.158 3.762 -4.795 1.00 91.62 93 PHE A N 1
ATOM 792 C CA . PHE A 1 93 ? -8.849 3.449 -5.365 1.00 91.62 93 PHE A CA 1
ATOM 793 C C . PHE A 1 93 ? -8.952 3.204 -6.873 1.00 91.62 93 PHE A C 1
ATOM 795 O O . PHE A 1 93 ? -8.175 3.754 -7.654 1.00 91.62 93 PHE A O 1
ATOM 802 N N . ARG A 1 94 ? -9.938 2.411 -7.306 1.00 89.00 94 ARG A N 1
ATOM 803 C CA . ARG A 1 94 ? -1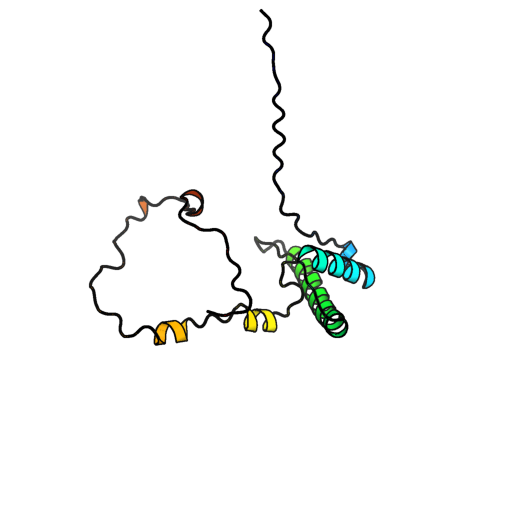0.134 2.106 -8.726 1.00 89.00 94 ARG A CA 1
ATOM 804 C C . ARG A 1 94 ? -10.496 3.342 -9.539 1.00 89.00 94 ARG A C 1
ATOM 806 O O . ARG A 1 94 ? -9.937 3.519 -10.619 1.00 89.00 94 ARG A O 1
ATOM 813 N N . ALA A 1 95 ? -11.386 4.182 -9.018 1.00 86.75 95 ALA A N 1
ATOM 814 C CA . ALA A 1 95 ? -11.813 5.406 -9.683 1.00 86.75 95 ALA A CA 1
ATOM 815 C C . ALA A 1 95 ? -10.651 6.394 -9.888 1.00 86.75 95 ALA A C 1
ATOM 817 O O . ALA A 1 95 ? -10.536 6.978 -10.962 1.00 86.75 95 ALA A O 1
ATOM 818 N N . ALA A 1 96 ? -9.769 6.545 -8.893 1.00 84.94 96 ALA A N 1
ATOM 819 C CA . ALA A 1 96 ? -8.681 7.523 -8.936 1.00 84.94 96 ALA A CA 1
ATOM 820 C C . ALA A 1 96 ? -7.378 7.001 -9.575 1.00 84.94 96 ALA A C 1
ATOM 822 O O . ALA A 1 96 ? -6.679 7.764 -10.240 1.00 84.94 96 ALA A O 1
ATOM 823 N N . TYR A 1 97 ? -7.038 5.719 -9.385 1.00 84.88 97 TYR A N 1
ATOM 824 C CA . TYR A 1 97 ? -5.710 5.181 -9.727 1.00 84.88 97 TYR A CA 1
ATOM 825 C C . TYR A 1 97 ? -5.724 4.059 -10.772 1.00 84.88 97 TYR A C 1
ATOM 827 O O . TYR A 1 97 ? -4.712 3.857 -11.443 1.00 84.88 97 TYR A O 1
ATOM 835 N N . ALA A 1 98 ? -6.841 3.341 -10.948 1.00 82.31 98 ALA A N 1
ATOM 836 C CA . ALA A 1 98 ? -6.920 2.198 -11.872 1.00 82.31 98 ALA A CA 1
ATOM 837 C C . ALA A 1 98 ? -7.581 2.525 -13.227 1.00 82.31 98 ALA A C 1
ATOM 839 O O . ALA A 1 98 ? -7.702 1.650 -14.086 1.00 82.31 98 ALA A O 1
ATOM 840 N N . GLY A 1 99 ? -8.007 3.770 -13.442 1.00 70.50 99 GLY A N 1
ATOM 841 C CA . GLY A 1 99 ? -8.632 4.222 -14.684 1.00 70.50 99 GLY A CA 1
ATOM 842 C C . GLY A 1 99 ? -7.622 4.561 -15.780 1.00 70.50 99 GLY A C 1
ATOM 843 O O . GLY A 1 99 ? -7.519 5.723 -16.159 1.00 70.50 99 GLY A O 1
ATOM 844 N N . SER A 1 100 ? -6.872 3.589 -16.310 1.00 65.19 100 SER A N 1
ATOM 845 C CA . SER A 1 100 ? -6.056 3.857 -17.505 1.00 65.19 100 SER A CA 1
ATOM 846 C C . SER A 1 100 ? -6.941 3.837 -18.752 1.00 65.19 100 SER A C 1
ATOM 848 O O . SER A 1 100 ? -7.573 2.826 -19.075 1.00 65.19 100 SER A O 1
ATOM 850 N N . ARG A 1 101 ? -6.996 4.957 -19.482 1.00 64.06 101 ARG A N 1
ATOM 851 C CA . ARG A 1 101 ? -7.827 5.121 -20.687 1.00 64.06 101 ARG A CA 1
ATOM 852 C C . ARG A 1 101 ? -7.177 4.486 -21.917 1.00 64.06 101 ARG A C 1
ATOM 854 O O . ARG A 1 101 ? -7.150 5.070 -22.998 1.00 64.06 101 ARG A O 1
ATOM 861 N N . ILE A 1 102 ? -6.680 3.258 -21.779 1.00 64.31 102 ILE A N 1
ATOM 862 C CA . ILE A 1 102 ? -5.958 2.539 -22.833 1.00 64.31 102 ILE A CA 1
ATOM 863 C C . ILE A 1 102 ? -6.798 2.449 -24.120 1.00 64.31 102 ILE A C 1
ATOM 865 O O . ILE A 1 102 ? -6.252 2.576 -25.213 1.00 64.31 102 ILE A O 1
ATOM 869 N N . GLY A 1 103 ? -8.119 2.269 -24.006 1.00 64.44 103 GLY A N 1
ATOM 870 C CA . GLY A 1 103 ? -9.037 2.258 -25.152 1.00 64.44 103 GLY A CA 1
ATOM 871 C C . GLY A 1 103 ? -9.080 3.594 -25.900 1.00 64.44 103 GLY A C 1
ATOM 872 O O . GLY A 1 103 ? -8.853 3.621 -27.105 1.00 64.44 103 GLY A O 1
ATOM 873 N N . HIS A 1 104 ? -9.264 4.703 -25.179 1.00 65.56 104 HIS A N 1
ATOM 874 C CA . HIS A 1 104 ? -9.241 6.058 -25.742 1.00 65.56 104 HIS A CA 1
ATOM 875 C C . HIS A 1 104 ? -7.868 6.405 -26.336 1.00 65.56 104 HIS A C 1
ATOM 877 O O . HIS A 1 104 ? -7.758 6.966 -27.419 1.00 65.56 104 HIS A O 1
ATOM 883 N N . HIS A 1 105 ? -6.780 6.023 -25.665 1.00 62.94 105 HIS A N 1
ATOM 884 C CA . HIS A 1 105 ? -5.437 6.289 -26.172 1.00 62.94 105 HIS A CA 1
ATOM 885 C C . HIS A 1 105 ? -5.115 5.460 -27.428 1.00 62.94 105 HIS A C 1
ATOM 887 O O . HIS A 1 105 ? -4.338 5.908 -28.274 1.00 62.94 105 HIS A O 1
ATOM 893 N N . ARG A 1 106 ? -5.703 4.262 -27.571 1.00 64.38 106 ARG A N 1
ATOM 894 C CA . ARG A 1 106 ? -5.637 3.467 -28.806 1.00 64.38 106 ARG A CA 1
ATOM 895 C C . ARG A 1 106 ? -6.506 4.054 -29.914 1.00 64.38 106 ARG A C 1
ATOM 897 O O . ARG A 1 106 ? -6.049 4.039 -31.046 1.00 64.38 106 ARG A O 1
ATOM 904 N N . SER A 1 107 ? -7.691 4.586 -29.609 1.00 65.50 107 SER A N 1
ATOM 905 C CA . SER A 1 107 ? -8.567 5.206 -30.615 1.00 65.50 107 SER A CA 1
ATOM 906 C C . SER A 1 107 ? -8.034 6.548 -31.125 1.00 65.50 107 SER A C 1
ATOM 908 O O . SER A 1 107 ? -8.302 6.916 -32.260 1.00 65.50 107 SER A O 1
ATOM 910 N N . LEU A 1 108 ? -7.251 7.266 -30.311 1.00 67.06 108 LEU A N 1
ATOM 911 C CA . LEU A 1 108 ? -6.540 8.483 -30.726 1.00 67.06 108 LEU A CA 1
ATOM 912 C C . LEU A 1 108 ? -5.288 8.206 -31.572 1.00 67.06 108 LEU A C 1
ATOM 914 O O . LEU A 1 108 ? -4.744 9.121 -32.190 1.00 67.06 108 LEU A O 1
ATOM 918 N N . ARG A 1 109 ? -4.792 6.963 -31.597 1.00 62.75 109 ARG A N 1
ATOM 919 C CA . ARG A 1 109 ? -3.751 6.568 -32.547 1.00 62.75 109 ARG A CA 1
ATOM 920 C C . ARG A 1 109 ? -4.460 6.231 -33.855 1.00 62.75 109 ARG A C 1
ATOM 922 O O . ARG A 1 109 ? -5.128 5.208 -33.926 1.00 62.75 109 ARG A O 1
ATOM 929 N N . GLY A 1 110 ? -4.324 7.102 -34.857 1.00 63.38 110 GLY A N 1
ATOM 930 C CA . GLY A 1 110 ? -4.814 6.837 -36.215 1.00 63.38 110 GLY A CA 1
ATOM 931 C C . GLY A 1 110 ? -4.262 5.526 -36.789 1.00 63.38 110 GLY A C 1
ATOM 932 O O . GLY A 1 110 ? -3.409 4.881 -36.167 1.00 63.38 110 GLY A O 1
ATOM 933 N N . ASP A 1 111 ? -4.739 5.135 -37.974 1.00 63.19 111 ASP A N 1
ATOM 934 C CA . ASP A 1 111 ? -4.355 3.872 -38.611 1.00 63.19 111 ASP A CA 1
ATOM 935 C C . ASP A 1 111 ? -2.845 3.641 -38.547 1.00 63.19 111 ASP A C 1
ATOM 937 O O . ASP A 1 111 ? -2.036 4.522 -38.860 1.00 63.19 111 ASP A O 1
ATOM 941 N N . ARG A 1 112 ? -2.463 2.442 -38.084 1.00 61.38 112 ARG A N 1
ATOM 942 C CA . ARG A 1 112 ? -1.063 2.021 -37.978 1.00 61.38 112 ARG A CA 1
ATOM 943 C C . ARG A 1 112 ? -0.440 2.144 -39.365 1.00 61.38 112 ARG A C 1
ATOM 945 O O . ARG A 1 112 ? -0.615 1.243 -40.178 1.00 61.38 112 ARG A O 1
ATOM 952 N N . ARG A 1 113 ? 0.284 3.238 -39.630 1.00 55.84 113 ARG A N 1
ATOM 953 C CA . ARG A 1 113 ? 1.037 3.410 -40.876 1.00 55.84 113 ARG A CA 1
ATOM 954 C C . ARG A 1 113 ? 1.932 2.185 -41.041 1.00 55.84 113 ARG A C 1
ATOM 956 O O . ARG A 1 113 ? 2.801 1.924 -40.208 1.00 55.84 113 ARG A O 1
ATOM 963 N N . GLY A 1 114 ? 1.606 1.387 -42.053 1.00 54.34 114 GLY A N 1
ATOM 964 C CA . GLY A 1 114 ? 2.238 0.115 -42.341 1.00 54.34 114 GLY A CA 1
ATOM 965 C C . GLY A 1 114 ? 3.708 0.323 -42.662 1.00 54.34 114 GLY A C 1
ATOM 966 O O . GLY A 1 114 ? 4.055 0.899 -43.684 1.00 54.34 114 GLY A O 1
ATOM 967 N N . GLY A 1 115 ? 4.564 -0.170 -41.778 1.00 49.78 115 GLY A N 1
ATOM 968 C CA . GLY A 1 115 ? 5.911 -0.590 -42.112 1.00 49.78 115 GLY A CA 1
ATOM 969 C C . GLY A 1 115 ? 6.011 -2.049 -41.705 1.00 49.78 115 GLY A C 1
ATOM 970 O O . GLY A 1 115 ? 5.732 -2.378 -40.548 1.00 49.78 115 GLY A O 1
ATOM 971 N N . VAL A 1 116 ? 6.360 -2.920 -42.652 1.00 51.75 116 VAL A N 1
ATOM 972 C CA . VAL A 1 116 ? 6.690 -4.332 -42.421 1.00 51.75 116 VAL A CA 1
ATOM 973 C C . VAL A 1 116 ? 8.020 -4.386 -41.669 1.00 51.75 116 VAL A C 1
ATOM 975 O O . VAL A 1 116 ? 9.052 -4.784 -42.187 1.00 51.75 116 VAL A O 1
ATOM 978 N N . PHE A 1 117 ? 8.019 -3.928 -40.424 1.00 52.69 117 PHE A N 1
ATOM 979 C CA . PHE A 1 117 ? 9.001 -4.375 -39.460 1.00 52.69 117 PHE A CA 1
ATOM 980 C C . PHE A 1 117 ? 8.439 -5.671 -38.904 1.00 52.69 117 PHE A C 1
ATOM 982 O O . PHE A 1 117 ? 7.342 -5.675 -38.332 1.00 52.69 117 PHE A O 1
ATOM 989 N N . SER A 1 118 ? 9.160 -6.776 -39.096 1.00 56.84 118 SER A N 1
ATOM 990 C CA . SER A 1 118 ? 8.901 -7.994 -38.336 1.00 56.84 118 SER A CA 1
ATOM 991 C C . SER A 1 118 ? 9.021 -7.622 -36.860 1.00 56.84 118 SER A C 1
ATOM 993 O O . SER A 1 118 ? 10.119 -7.500 -36.328 1.00 56.84 118 SER A O 1
ATOM 995 N N . ARG A 1 119 ? 7.884 -7.330 -36.213 1.00 59.44 119 ARG A N 1
ATOM 996 C CA . ARG A 1 119 ? 7.824 -6.835 -34.825 1.00 59.44 119 ARG A CA 1
ATOM 997 C C . ARG A 1 119 ? 8.414 -7.822 -33.821 1.00 59.44 119 ARG A C 1
ATOM 999 O O . ARG A 1 119 ? 8.674 -7.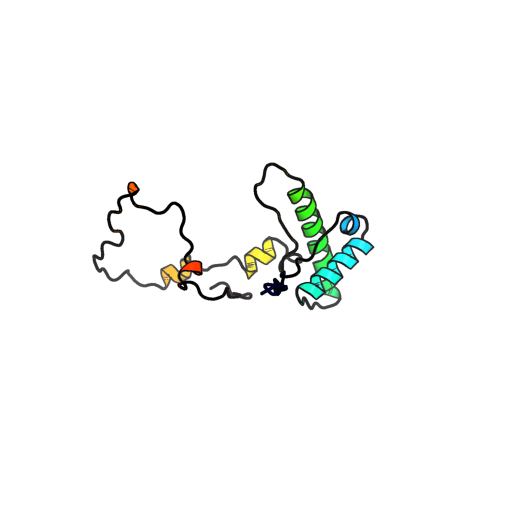443 -32.686 1.00 59.44 119 ARG A O 1
ATOM 1006 N N . TYR A 1 120 ? 8.607 -9.061 -34.253 1.00 63.41 120 TYR A N 1
ATOM 1007 C CA . TYR A 1 120 ? 9.185 -10.141 -33.485 1.00 63.41 120 TYR A CA 1
ATOM 1008 C C . TYR A 1 120 ? 10.200 -10.859 -34.369 1.00 63.41 120 TYR A C 1
ATOM 1010 O O . TYR A 1 120 ? 9.919 -11.176 -35.527 1.00 63.41 120 TYR A O 1
ATOM 1018 N N . GLN A 1 121 ? 11.393 -11.067 -33.829 1.00 71.06 121 GLN A N 1
ATOM 1019 C CA . GLN A 1 121 ? 12.405 -11.926 -34.424 1.00 71.06 121 GLN A CA 1
ATOM 1020 C C . GLN A 1 121 ? 12.227 -13.321 -33.819 1.00 71.06 121 GLN A C 1
ATOM 1022 O O . GLN A 1 121 ? 11.852 -13.438 -32.653 1.00 71.06 121 GLN A O 1
ATOM 1027 N N . SER A 1 122 ? 12.449 -14.372 -34.606 1.00 75.00 122 SER A N 1
ATOM 1028 C CA . SER A 1 122 ? 12.536 -15.732 -34.070 1.00 75.00 122 SER A CA 1
ATOM 1029 C C . SER A 1 122 ? 13.693 -15.783 -33.070 1.00 75.00 122 SER A C 1
ATOM 1031 O O . SER A 1 122 ? 14.826 -15.492 -33.451 1.00 75.00 122 SER A O 1
ATOM 1033 N N . VAL A 1 123 ? 13.411 -16.125 -31.812 1.00 79.31 123 VAL A N 1
ATOM 1034 C CA . VAL A 1 123 ? 14.423 -16.256 -30.754 1.00 79.31 123 VAL A CA 1
ATOM 1035 C C . VAL A 1 123 ? 14.502 -17.717 -30.332 1.00 79.31 123 VAL A C 1
ATOM 1037 O O . VAL A 1 123 ? 13.476 -18.327 -30.035 1.00 79.31 123 VAL A O 1
ATOM 1040 N N . ASP A 1 124 ? 15.714 -18.267 -30.295 1.00 84.69 124 ASP A N 1
ATOM 1041 C CA . ASP A 1 124 ? 15.967 -19.574 -29.692 1.00 84.69 124 ASP A CA 1
ATOM 1042 C C . ASP A 1 124 ? 15.772 -19.475 -28.171 1.00 84.69 124 ASP A C 1
ATOM 1044 O O . ASP A 1 124 ? 16.416 -18.678 -27.488 1.00 84.69 124 ASP A O 1
ATOM 1048 N N . LEU A 1 125 ? 14.845 -20.266 -27.633 1.00 81.88 125 LEU A N 1
ATOM 1049 C CA . LEU A 1 125 ? 14.525 -20.253 -26.206 1.00 81.88 125 LEU A CA 1
ATOM 1050 C C . LEU A 1 125 ? 15.642 -20.874 -25.355 1.00 81.88 125 LEU A C 1
ATOM 1052 O O . LEU A 1 125 ? 15.722 -20.576 -24.165 1.00 81.88 125 LEU A O 1
ATOM 1056 N N . ASN A 1 126 ? 16.525 -21.685 -25.951 1.00 86.75 126 ASN A N 1
ATOM 1057 C CA . ASN A 1 126 ? 17.608 -22.370 -25.239 1.00 86.75 126 ASN A CA 1
ATOM 1058 C C . ASN A 1 126 ? 18.758 -21.436 -24.832 1.00 86.75 126 ASN A C 1
ATOM 1060 O O . ASN A 1 126 ? 19.561 -21.793 -23.974 1.00 86.75 126 ASN A O 1
ATOM 1064 N N . ILE A 1 127 ? 18.840 -20.241 -25.426 1.00 88.50 127 ILE A N 1
ATOM 1065 C CA . ILE A 1 127 ? 19.908 -19.260 -25.164 1.00 88.50 127 ILE A CA 1
ATOM 1066 C C . ILE A 1 127 ? 19.460 -18.105 -24.255 1.00 88.50 127 ILE A C 1
ATOM 1068 O O . ILE A 1 127 ? 20.198 -17.137 -24.064 1.00 88.50 127 ILE A O 1
ATOM 1072 N N . LEU A 1 128 ? 18.244 -18.169 -23.704 1.00 90.44 128 LEU A N 1
ATOM 1073 C CA . LEU A 1 128 ? 17.711 -17.113 -22.849 1.00 90.44 128 LEU A CA 1
ATOM 1074 C C . LEU A 1 128 ? 18.268 -17.197 -21.417 1.00 90.44 128 LEU A C 1
ATOM 1076 O O . LEU A 1 128 ? 18.423 -18.287 -20.867 1.00 90.44 128 LEU A O 1
ATOM 1080 N N . PRO A 1 129 ? 18.532 -16.049 -20.768 1.00 92.31 129 PRO A N 1
ATOM 1081 C CA . PRO A 1 129 ? 18.921 -16.030 -19.364 1.00 92.31 129 PRO A CA 1
ATOM 1082 C C . PRO A 1 129 ? 17.759 -16.469 -18.460 1.00 92.31 129 PRO A C 1
ATOM 1084 O O . PRO A 1 129 ? 16.594 -16.200 -18.750 1.00 92.31 129 PRO A O 1
ATOM 1087 N N . SER A 1 130 ? 18.080 -17.064 -17.308 1.00 93.56 130 SER A N 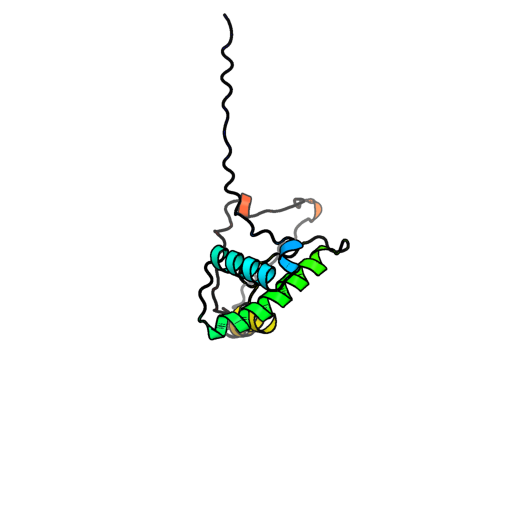1
ATOM 1088 C CA . SER A 1 130 ? 17.087 -17.507 -16.313 1.00 93.56 130 SER A CA 1
ATOM 1089 C C . SER A 1 130 ? 16.306 -16.360 -15.657 1.00 93.56 130 SER A C 1
ATOM 1091 O O . SER A 1 130 ? 15.206 -16.569 -15.149 1.00 93.56 130 SER A O 1
ATOM 1093 N N . SER A 1 131 ? 16.858 -15.144 -15.650 1.00 95.06 131 SER A N 1
ATOM 1094 C CA . SER A 1 131 ? 16.193 -13.935 -15.161 1.00 95.06 131 SER A CA 1
ATOM 1095 C C . SER A 1 131 ? 16.767 -12.684 -15.825 1.00 95.06 131 SER A C 1
ATOM 1097 O O . SER A 1 131 ? 17.918 -12.663 -16.267 1.00 95.06 131 SER A O 1
ATOM 1099 N N . VAL A 1 132 ? 15.959 -11.625 -15.906 1.00 94.81 132 VAL A N 1
ATOM 1100 C CA . VAL A 1 132 ? 16.374 -10.323 -16.441 1.00 94.81 132 VAL A CA 1
ATOM 1101 C C . VAL A 1 132 ? 15.869 -9.218 -15.522 1.00 94.81 132 VAL A C 1
ATOM 1103 O O . VAL A 1 132 ? 14.667 -9.102 -15.296 1.00 94.81 132 VAL A O 1
ATOM 1106 N N . ASP A 1 133 ? 16.779 -8.365 -15.048 1.00 96.62 133 ASP A N 1
ATOM 1107 C CA . ASP A 1 133 ? 16.452 -7.128 -14.336 1.00 96.62 133 ASP A CA 1
ATOM 1108 C C . ASP A 1 133 ? 17.067 -5.919 -15.056 1.00 96.62 133 ASP A C 1
ATOM 1110 O O . ASP A 1 133 ? 18.274 -5.675 -15.009 1.00 96.62 133 ASP A O 1
ATOM 1114 N N . TRP A 1 134 ? 16.226 -5.133 -15.729 1.00 96.69 134 TRP A N 1
ATOM 1115 C CA . TRP A 1 134 ? 16.657 -3.939 -16.463 1.00 96.69 134 TRP A CA 1
ATOM 1116 C C . TRP A 1 134 ? 17.141 -2.802 -15.558 1.00 96.69 134 TRP A C 1
ATOM 1118 O O . TRP A 1 134 ? 17.874 -1.928 -16.027 1.00 96.69 134 TRP A O 1
ATOM 1128 N N . ARG A 1 135 ? 16.791 -2.816 -14.264 1.00 96.56 135 ARG A N 1
ATOM 1129 C CA . ARG A 1 135 ? 17.288 -1.828 -13.293 1.00 96.56 135 ARG A CA 1
ATOM 1130 C C . ARG A 1 135 ? 18.798 -1.958 -13.121 1.00 96.56 135 ARG A C 1
ATOM 1132 O O . ARG A 1 135 ? 19.492 -0.949 -13.088 1.00 96.56 135 ARG A O 1
ATOM 1139 N N . GLN A 1 136 ? 19.311 -3.191 -13.113 1.00 96.88 136 GLN A N 1
ATOM 1140 C CA . GLN A 1 136 ? 20.749 -3.477 -13.020 1.00 96.88 136 GLN A CA 1
ATOM 1141 C C . GLN A 1 136 ? 21.524 -3.032 -14.266 1.00 96.88 136 GLN A C 1
ATOM 1143 O O . GLN A 1 136 ? 22.732 -2.838 -14.210 1.00 96.88 136 GLN A O 1
ATOM 1148 N N . LYS A 1 137 ? 20.824 -2.845 -15.390 1.00 96.19 137 LYS A N 1
ATOM 1149 C CA . LYS A 1 137 ? 21.404 -2.399 -16.661 1.00 96.19 137 LYS A CA 1
ATOM 1150 C C . LYS A 1 137 ? 21.319 -0.883 -16.870 1.00 96.19 137 LYS A C 1
ATOM 1152 O O . LYS A 1 137 ? 21.622 -0.414 -17.960 1.00 96.19 137 LYS A O 1
ATOM 1157 N N . GLY A 1 138 ? 20.849 -0.121 -15.877 1.00 94.38 138 GLY A N 1
ATOM 1158 C CA . GLY A 1 138 ? 20.689 1.334 -15.990 1.00 94.38 138 GLY A CA 1
ATOM 1159 C C . GLY A 1 138 ? 19.604 1.778 -16.980 1.00 94.38 138 GLY A C 1
ATOM 1160 O O . GLY A 1 138 ? 19.547 2.947 -17.345 1.00 94.38 138 GLY A O 1
ATOM 1161 N N . ALA A 1 139 ? 18.731 0.863 -17.412 1.00 96.50 139 ALA A N 1
ATOM 1162 C CA . ALA A 1 139 ? 17.702 1.132 -18.419 1.00 96.50 139 ALA A CA 1
ATOM 1163 C C . ALA A 1 139 ? 16.361 1.604 -17.818 1.00 96.50 139 ALA A C 1
ATOM 1165 O O . ALA A 1 139 ? 15.397 1.826 -18.548 1.00 96.50 139 ALA A O 1
ATOM 1166 N N . VAL A 1 140 ? 16.271 1.728 -16.489 1.00 96.62 140 VAL A N 1
ATOM 1167 C CA . VAL A 1 140 ? 15.036 2.058 -15.762 1.00 96.62 140 VAL A CA 1
ATOM 1168 C C . VAL A 1 140 ? 15.252 3.325 -14.939 1.00 96.62 140 VAL A C 1
ATOM 1170 O O . VAL A 1 140 ? 16.170 3.394 -14.127 1.00 96.62 140 VAL A O 1
ATOM 1173 N N . THR A 1 141 ? 14.391 4.326 -15.131 1.00 95.94 141 THR A N 1
ATOM 1174 C CA . THR A 1 141 ? 14.396 5.557 -14.325 1.00 95.94 141 THR A CA 1
ATOM 1175 C C . THR A 1 141 ? 13.815 5.321 -12.928 1.00 95.94 141 THR A C 1
ATOM 1177 O O . THR A 1 141 ? 13.161 4.309 -12.679 1.00 95.94 141 THR A O 1
ATOM 1180 N N . ALA A 1 142 ? 13.956 6.299 -12.029 1.00 95.19 142 ALA A N 1
ATOM 1181 C CA . ALA A 1 142 ? 13.271 6.277 -10.737 1.00 95.19 142 ALA A CA 1
ATOM 1182 C C . ALA A 1 142 ? 11.742 6.112 -10.884 1.00 95.19 142 ALA A C 1
ATOM 1184 O O . ALA A 1 142 ? 11.136 6.593 -11.849 1.00 95.19 142 ALA A O 1
ATOM 1185 N N . VAL A 1 143 ? 11.128 5.435 -9.907 1.00 92.50 143 VAL A N 1
ATOM 1186 C CA . VAL A 1 143 ? 9.671 5.245 -9.832 1.00 92.50 143 VAL A CA 1
ATOM 1187 C C . VAL A 1 143 ? 8.990 6.606 -9.679 1.00 92.50 143 VAL A C 1
ATOM 1189 O O . VAL A 1 143 ? 9.393 7.413 -8.844 1.00 92.50 143 VAL A O 1
ATOM 1192 N N . LYS A 1 144 ? 7.953 6.858 -10.483 1.00 90.12 144 LYS A N 1
ATOM 1193 C CA . LYS A 1 144 ? 7.164 8.100 -10.456 1.00 90.12 144 LYS A CA 1
ATOM 1194 C C . LYS A 1 144 ? 5.817 7.886 -9.762 1.00 90.12 144 LYS A C 1
ATOM 1196 O O . LYS A 1 144 ? 5.319 6.763 -9.720 1.00 90.12 144 LYS A O 1
ATOM 1201 N N . ASP A 1 145 ? 5.211 8.968 -9.275 1.00 86.94 145 ASP A N 1
ATOM 1202 C CA . ASP A 1 145 ? 3.825 8.979 -8.792 1.00 86.94 145 ASP A CA 1
ATOM 1203 C C . ASP A 1 145 ? 2.901 9.564 -9.870 1.00 86.94 145 ASP A C 1
ATOM 1205 O O . ASP A 1 145 ? 3.124 10.677 -10.346 1.00 86.94 145 ASP A O 1
ATOM 1209 N N . GLN A 1 146 ? 1.879 8.809 -10.277 1.00 85.12 146 GLN A N 1
ATOM 1210 C CA . GLN A 1 146 ? 0.893 9.261 -11.266 1.00 85.12 146 GLN A CA 1
ATOM 1211 C C . GLN A 1 146 ? -0.103 10.287 -10.692 1.00 85.12 146 GLN A C 1
ATOM 1213 O O . GLN A 1 146 ? -0.828 10.933 -11.451 1.00 85.12 146 GLN A O 1
ATOM 1218 N N . GLY A 1 147 ? -0.163 10.433 -9.362 1.00 83.75 147 GLY A N 1
ATOM 1219 C CA . GLY A 1 147 ? -1.180 11.242 -8.696 1.00 83.75 147 GLY A CA 1
ATOM 1220 C C . GLY A 1 147 ? -2.594 10.716 -8.967 1.00 83.75 147 GLY A C 1
ATOM 1221 O O . GLY A 1 147 ? -2.797 9.519 -9.135 1.00 83.75 147 GLY A O 1
ATOM 1222 N N . GLN A 1 148 ? -3.582 11.609 -9.020 1.00 67.69 148 GLN A N 1
ATOM 1223 C CA . GLN A 1 148 ? -4.990 11.263 -9.283 1.00 67.69 148 GLN A CA 1
ATOM 1224 C C . GLN A 1 148 ? -5.375 11.350 -10.773 1.00 67.69 148 GLN A C 1
ATOM 1226 O O . GLN A 1 148 ? -6.551 11.438 -11.117 1.00 67.69 148 GLN A O 1
ATOM 1231 N N . CYS A 1 149 ? -4.395 11.370 -11.680 1.00 68.44 149 CYS A N 1
ATOM 1232 C CA . CYS A 1 149 ? -4.643 11.414 -13.118 1.00 68.44 149 CYS A CA 1
ATOM 1233 C C . CYS A 1 149 ? -4.512 10.017 -13.737 1.00 68.44 149 CYS A C 1
ATOM 1235 O O . CYS A 1 149 ? -3.421 9.450 -13.793 1.00 68.44 149 CYS A O 1
ATOM 1237 N N . GLY A 1 150 ? -5.618 9.488 -14.265 1.00 58.06 150 GLY A N 1
ATOM 1238 C CA . GLY A 1 150 ? -5.620 8.319 -15.146 1.00 58.06 150 GLY A CA 1
ATOM 1239 C C . GLY A 1 150 ? -5.247 8.717 -16.574 1.00 58.06 150 GLY A C 1
ATOM 1240 O O . GLY A 1 150 ? -6.124 9.094 -17.352 1.00 58.06 150 GLY A O 1
ATOM 1241 N N . LYS A 1 151 ? -3.952 8.687 -16.913 1.00 49.38 151 LYS A N 1
ATOM 1242 C CA . LYS A 1 151 ? -3.510 8.781 -18.315 1.00 49.38 151 LYS A CA 1
ATOM 1243 C C . LYS A 1 151 ? -3.712 7.455 -19.057 1.00 49.38 151 LYS A C 1
ATOM 1245 O O . LYS A 1 151 ? -3.563 6.367 -18.447 1.00 49.38 151 LYS A O 1
#

Foldseek 3Di:
DDDDDDPPPPPPPPVPLDALDDDPQCLPDPVSVVVSVVVLCVSLVPDDDPVLVVLLSVQLSVLSVVQVVVQVDPPDPDGDGSPNCSSPDPVRCCQQPVPAVVVVVVVVDPDDPDDPDPPDDDDDPVPDDPDDDCVVVVNDDDDDDPGRDRD

InterPro domains:
  IPR000668 Peptidase C1A, papain C-terminal [PF00112] (128-150)
  IPR013128 Peptidase C1A [PTHR12411] (29-150)
  IPR013201 Cathepsin propeptide inhibitor domain (I29) [PF08246] (37-93)
  IPR013201 Cathepsin propeptide inhibitor domain (I29) [SM00848] (37-93)
  IPR038765 Papain-like cysteine peptidase superfamily [SSF54001] (30-150)

Organism: Vanilla planifolia (NCBI:txid51239)

pLDDT: mean 81.24, std 17.94, range [35.41, 98.12]

Secondary structure (DSSP, 8-state):
-----------------------GGGGSSHHHHHHHHHHHHHHTT----HHHHHHHHHHHHHHHHHHHHHHH-SS-S------TTTTS-HHHHHHHHS---HHHHHHTS-S-------SS----GGG--S---TTTTT--PPPPP-TT---

Radius of gyration: 24.23 Å; chains: 1; bounding box: 73×40×63 Å

Sequence (151 aa):
MTKVFLLAFFLLFVATASALEMTEKDLETEDSLWSLYKRWRSHHTVSRDLDEKQKRFNVFKDNARYIHEFNKRKDVPYKLRLNKFADMTNQEFRAAYAGSRIGHHRSLRGDRRGGVFSRYQSVDLNILPSSVDWRQKGAVTAVKDQGQCGK